Protein AF-A0A520PR81-F1 (afdb_monomer_lite)

Secondary structure (DSSP, 8-state):
-----------S---SS-TTSBGGG--HHHHHHHHHHHHHHHHHHS-HHHHHHHHHHHHHHTT-SSHHHHHHHHHHHHTSPPP-TT---TTS-SS-TT--SBHHHHHHHHHHHHHHHHHHHHS--GGGTT-HHHHHHHTSPPPPPHHHHHHHTT-TTTTT-TT---

pLDDT: mean 79.33, std 16.7, range [29.11, 95.56]

Foldseek 3Di:
DDPDDDPDPPLFQDLVDDQQAFLLPDDLVSQLSSQVSLLVNLCVVAPPLNLQLLQQLVVLQVVFQALVSSVVSSVVCSVPGDPRLSDDDSVDRPFDNQARHGPNLVRVQSRQLSVLVVCLSPQGHSRCRNPVVVVCVSNPRDDRDPSLVVRVVRTVPSPVGSSPDD

Structure (mmCIF, N/CA/C/O backbone):
data_AF-A0A520PR81-F1
#
_entry.id   AF-A0A520PR81-F1
#
loop_
_atom_site.group_PDB
_atom_site.id
_atom_site.type_symbol
_atom_site.label_atom_id
_atom_site.label_alt_id
_atom_site.label_comp_id
_atom_site.label_asym_id
_atom_site.label_entity_id
_atom_site.label_seq_id
_atom_site.pdbx_PDB_ins_code
_atom_site.Cartn_x
_atom_site.Cartn_y
_atom_site.Cartn_z
_atom_site.occupancy
_atom_site.B_iso_or_equiv
_atom_site.auth_seq_id
_atom_site.auth_comp_id
_atom_site.auth_asym_id
_atom_site.auth_atom_id
_atom_site.pdbx_PDB_model_num
ATOM 1 N N . MET A 1 1 ? -4.797 -13.955 38.992 1.00 33.28 1 MET A N 1
ATOM 2 C CA . MET A 1 1 ? -5.063 -14.888 37.879 1.00 33.28 1 MET A CA 1
ATOM 3 C C . MET A 1 1 ? -4.199 -14.414 36.730 1.00 33.28 1 MET A C 1
ATOM 5 O O . MET A 1 1 ? -4.247 -13.234 36.417 1.00 33.28 1 MET A O 1
ATOM 9 N N . ALA A 1 2 ? -3.288 -15.265 36.270 1.00 32.06 2 ALA A N 1
ATOM 10 C CA . ALA A 1 2 ? -2.286 -14.919 35.272 1.00 32.06 2 ALA A CA 1
ATOM 11 C C . ALA A 1 2 ? -2.927 -14.918 33.878 1.00 32.06 2 ALA A C 1
ATOM 13 O O . ALA A 1 2 ? -3.457 -15.946 33.466 1.00 32.06 2 ALA A O 1
ATOM 14 N N . PHE A 1 3 ? -2.871 -13.790 33.170 1.00 39.81 3 PHE A N 1
ATOM 15 C CA . PHE A 1 3 ? -3.114 -13.749 31.730 1.00 39.81 3 PHE A CA 1
ATOM 16 C C . PHE A 1 3 ? -1.788 -14.076 31.043 1.00 39.81 3 PHE A C 1
ATOM 18 O O . PHE A 1 3 ? -0.915 -13.226 30.898 1.00 39.81 3 PHE A O 1
ATOM 25 N N . GLY A 1 4 ? -1.604 -15.361 30.749 1.00 32.00 4 GLY A N 1
ATOM 26 C CA . GLY A 1 4 ? -0.536 -15.868 29.899 1.00 32.00 4 GLY A CA 1
ATOM 27 C C . GLY A 1 4 ? -1.119 -16.336 28.568 1.00 32.00 4 GLY A C 1
ATOM 28 O O . GLY A 1 4 ? -2.131 -17.032 28.562 1.00 32.00 4 GLY A O 1
ATOM 29 N N . GLY A 1 5 ? -0.432 -15.989 27.478 1.00 30.70 5 GLY A N 1
ATOM 30 C CA . GLY A 1 5 ? -0.731 -16.403 26.103 1.00 30.70 5 GLY A CA 1
ATOM 31 C C . GLY A 1 5 ? -1.505 -15.312 25.354 1.00 30.70 5 GLY A C 1
ATOM 32 O O . GLY A 1 5 ? -2.588 -14.958 25.782 1.00 30.70 5 GLY A O 1
ATOM 33 N N . ALA A 1 6 ? -1.019 -14.707 24.275 1.00 32.78 6 ALA A N 1
ATOM 34 C CA . ALA A 1 6 ? -0.064 -15.188 23.292 1.00 32.78 6 ALA A CA 1
ATOM 35 C C . ALA A 1 6 ? 0.939 -14.095 22.898 1.00 32.78 6 ALA A C 1
ATOM 37 O O . ALA A 1 6 ? 0.590 -12.935 22.709 1.00 32.78 6 ALA A O 1
ATOM 38 N N . VAL A 1 7 ? 2.192 -14.507 22.711 1.00 40.28 7 VAL A N 1
ATOM 39 C CA . VAL A 1 7 ? 3.112 -13.849 21.783 1.00 40.28 7 VAL A CA 1
ATOM 40 C C . VAL A 1 7 ? 2.538 -14.137 20.394 1.00 40.28 7 VAL A C 1
ATOM 42 O O . VAL A 1 7 ? 2.809 -15.187 19.817 1.00 40.28 7 VAL A O 1
ATOM 45 N N . GLY A 1 8 ? 1.623 -13.287 19.931 1.00 32.66 8 GLY A N 1
ATOM 46 C CA . GLY A 1 8 ? 1.071 -13.370 18.587 1.00 32.66 8 GLY A CA 1
ATOM 47 C C . GLY A 1 8 ? 2.141 -12.916 1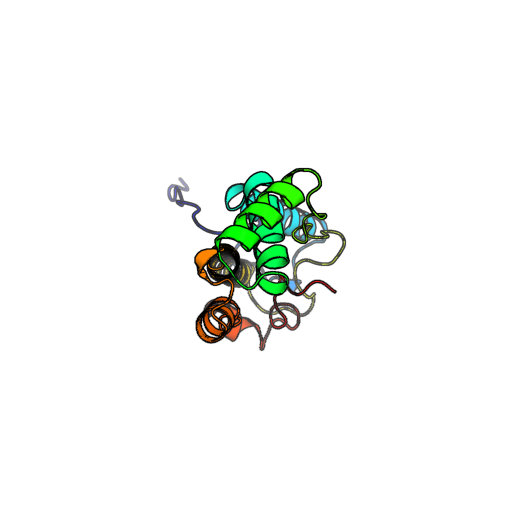7.609 1.00 32.66 8 GLY A C 1
ATOM 48 O O . GLY A 1 8 ? 2.602 -11.782 17.677 1.00 32.66 8 GLY A O 1
ATOM 49 N N . CYS A 1 9 ? 2.588 -13.802 16.726 1.00 36.53 9 CYS A N 1
ATOM 50 C CA . CYS A 1 9 ? 3.330 -13.391 15.546 1.00 36.53 9 CYS A CA 1
ATOM 51 C C . CYS A 1 9 ? 2.395 -12.521 14.692 1.00 36.53 9 CYS A C 1
ATOM 53 O O . CYS A 1 9 ? 1.562 -13.049 13.962 1.00 36.53 9 CYS A O 1
ATOM 55 N N . THR A 1 10 ? 2.497 -11.201 14.826 1.00 46.59 10 THR A N 1
ATOM 56 C CA . THR A 1 10 ? 1.730 -10.209 14.066 1.00 46.59 10 THR A CA 1
ATOM 57 C C . THR A 1 10 ? 2.248 -10.170 12.626 1.00 46.59 10 THR A C 1
ATOM 59 O O . THR A 1 10 ? 3.112 -9.364 12.288 1.00 46.59 10 THR A O 1
ATOM 62 N N . SER A 1 11 ? 1.802 -11.088 11.767 1.00 65.50 11 SER A N 1
ATOM 63 C CA . SER A 1 11 ? 2.041 -10.963 10.319 1.00 65.50 11 SER A CA 1
ATOM 64 C C . SER A 1 11 ? 0.997 -10.073 9.624 1.00 65.50 11 SER A C 1
ATOM 66 O O . SER A 1 11 ? 1.184 -9.706 8.464 1.00 65.50 11 SER A O 1
ATOM 68 N N . GLY A 1 12 ? -0.082 -9.715 10.330 1.00 80.88 12 GLY A N 1
ATOM 69 C CA . GLY A 1 12 ? -1.182 -8.883 9.842 1.00 80.88 12 GLY A CA 1
ATOM 70 C C . GLY A 1 12 ? -1.156 -7.446 10.359 1.00 80.88 12 GLY A C 1
ATOM 71 O O . GLY A 1 12 ? -0.378 -7.112 11.253 1.00 80.88 12 GLY A O 1
ATOM 72 N N . TYR A 1 13 ? -1.998 -6.616 9.751 1.00 87.00 13 TYR A N 1
ATOM 73 C CA . TYR A 1 13 ? -2.326 -5.280 10.234 1.00 87.00 13 TYR A CA 1
ATOM 74 C C . TYR A 1 13 ? -3.045 -5.380 11.589 1.00 87.00 13 TYR A C 1
ATOM 76 O O . TYR A 1 13 ? -3.895 -6.248 11.766 1.00 87.00 13 TYR A O 1
ATOM 84 N N . ASP A 1 14 ? -2.681 -4.499 12.519 1.00 90.06 14 ASP A N 1
ATOM 85 C CA . ASP A 1 14 ? -3.233 -4.398 13.873 1.00 90.06 14 ASP A CA 1
ATOM 86 C C . ASP A 1 14 ? -3.542 -2.921 14.147 1.00 90.06 14 ASP A C 1
ATOM 88 O O . ASP A 1 14 ? -2.654 -2.063 14.084 1.00 90.06 14 ASP A O 1
ATOM 92 N N . SER A 1 15 ? -4.811 -2.613 14.400 1.00 87.25 15 SER A N 1
ATOM 93 C CA . SER A 1 15 ? -5.290 -1.260 14.680 1.00 87.25 15 SER A CA 1
ATOM 94 C C . SER A 1 15 ? -5.049 -0.826 16.129 1.00 87.25 15 SER A C 1
ATOM 96 O O . SER A 1 15 ? -5.117 0.367 16.430 1.00 87.25 15 SER A O 1
ATOM 98 N N . GLY A 1 16 ? -4.771 -1.773 17.031 1.00 88.62 16 GLY A N 1
ATOM 99 C CA . GLY A 1 16 ? -4.687 -1.575 18.476 1.00 88.62 16 GLY A CA 1
ATOM 100 C C . GLY A 1 16 ? -6.042 -1.518 19.193 1.00 88.62 16 GLY A C 1
ATOM 101 O O . GLY A 1 16 ? -6.068 -1.358 20.417 1.00 88.62 16 GLY A O 1
ATOM 102 N N . ALA A 1 17 ? -7.162 -1.637 18.470 1.00 89.69 17 ALA A N 1
ATOM 103 C CA . ALA A 1 17 ? -8.502 -1.703 19.050 1.00 89.69 17 ALA A CA 1
ATOM 104 C C . ALA A 1 17 ? -8.918 -3.161 19.355 1.00 89.69 17 ALA A C 1
ATOM 106 O O . ALA A 1 17 ? -8.395 -4.086 18.745 1.00 89.69 17 ALA A O 1
ATOM 107 N N . PRO A 1 18 ? -9.858 -3.405 20.293 1.00 92.56 18 PRO A N 1
ATOM 108 C CA . PRO A 1 18 ? -10.285 -4.767 20.618 1.00 92.56 18 PRO A CA 1
ATOM 109 C C . PRO A 1 18 ? -10.967 -5.470 19.434 1.00 92.56 18 PRO A C 1
ATOM 111 O O . PRO A 1 18 ? -11.940 -4.947 18.893 1.00 92.56 18 PRO A O 1
ATOM 114 N N . ASP A 1 19 ? -10.525 -6.682 19.092 1.00 91.12 19 ASP A N 1
ATOM 115 C CA . ASP A 1 19 ? -10.998 -7.452 17.930 1.00 91.12 19 ASP A CA 1
ATOM 116 C C . ASP A 1 19 ? -12.521 -7.679 17.890 1.00 91.12 19 ASP A C 1
ATOM 118 O O . ASP A 1 19 ? -13.103 -7.815 16.808 1.00 91.12 19 ASP A O 1
ATOM 122 N N . ASP A 1 20 ? -13.162 -7.777 19.060 1.00 92.69 20 ASP A N 1
ATOM 123 C CA . ASP A 1 20 ? -14.594 -8.037 19.239 1.00 92.69 20 ASP A CA 1
ATOM 124 C C . ASP A 1 20 ? -15.454 -6.766 19.220 1.00 92.69 20 ASP A C 1
ATOM 126 O O . ASP A 1 20 ? -16.684 -6.849 19.139 1.00 92.69 20 ASP A O 1
ATOM 130 N N . LYS A 1 21 ? -14.821 -5.588 19.248 1.00 92.44 21 LYS A N 1
ATOM 131 C CA . LYS A 1 21 ? -15.495 -4.299 19.125 1.00 92.44 21 LYS A CA 1
ATOM 132 C C . LYS A 1 21 ? -16.076 -4.148 17.723 1.00 92.44 21 LYS A C 1
ATOM 134 O O . LYS A 1 21 ? -15.451 -4.527 16.734 1.00 92.44 21 LYS A O 1
ATOM 139 N N . GLN A 1 22 ? -17.269 -3.569 17.620 1.00 91.31 22 GLN A N 1
ATOM 140 C CA . GLN A 1 22 ? -17.843 -3.231 16.322 1.00 91.31 22 GLN A CA 1
ATOM 141 C C . GLN A 1 22 ? -17.092 -2.043 15.715 1.00 91.31 22 GLN A C 1
ATOM 143 O O . GLN A 1 22 ? -16.836 -1.053 16.397 1.00 91.31 22 GLN A O 1
ATOM 148 N N . ALA A 1 23 ? -16.747 -2.118 14.431 1.00 86.31 23 ALA A N 1
ATOM 149 C CA . ALA A 1 23 ? -15.950 -1.082 13.782 1.00 86.31 23 ALA A CA 1
ATOM 150 C C . ALA A 1 23 ? -16.681 0.275 13.710 1.00 86.31 23 ALA A C 1
ATOM 152 O O . ALA A 1 23 ? -16.034 1.317 13.770 1.00 86.31 23 ALA A O 1
ATOM 153 N N . SER A 1 24 ? -18.022 0.280 13.664 1.00 86.75 24 SER A N 1
ATOM 154 C CA . SER A 1 24 ? -18.836 1.501 13.793 1.00 86.75 24 SER A CA 1
ATOM 155 C C . SER A 1 24 ? -18.708 2.202 15.147 1.00 86.75 24 SER A C 1
ATOM 157 O O . SER A 1 24 ? -19.030 3.384 15.243 1.00 86.75 24 SER A O 1
ATOM 159 N N . ASP A 1 25 ? -18.262 1.486 16.180 1.00 90.19 25 ASP A N 1
ATOM 160 C CA . ASP A 1 25 ? -18.174 1.986 17.554 1.00 90.19 25 ASP A CA 1
ATOM 161 C C . ASP A 1 25 ? -16.766 2.493 17.903 1.00 90.19 25 ASP A C 1
ATOM 163 O O . ASP A 1 25 ? -16.495 2.825 19.062 1.00 90.19 25 ASP A O 1
ATOM 167 N N . LEU A 1 26 ? -15.845 2.526 16.932 1.00 85.75 26 LEU A N 1
ATOM 168 C CA . LEU A 1 26 ? -14.528 3.131 17.113 1.00 85.75 26 LEU A CA 1
ATOM 169 C C . LEU A 1 26 ? -14.677 4.622 17.418 1.00 85.75 26 LEU A C 1
ATOM 171 O O . LEU A 1 26 ? -15.314 5.379 16.682 1.00 85.75 26 LEU A O 1
ATOM 175 N N . GLU A 1 27 ? -14.064 5.056 18.513 1.00 88.31 27 GLU A N 1
ATOM 176 C CA . GLU A 1 27 ? -13.947 6.469 18.823 1.00 88.31 27 GLU A CA 1
ATOM 177 C C . GLU A 1 27 ? -13.014 7.144 17.806 1.00 88.31 27 GLU A C 1
ATOM 179 O O . GLU A 1 27 ? -12.103 6.504 17.277 1.00 88.31 27 GLU A O 1
ATOM 184 N N . PRO A 1 28 ? -13.158 8.459 17.560 1.00 85.31 28 PRO A N 1
ATOM 185 C CA . PRO A 1 28 ? -12.315 9.163 16.593 1.00 85.31 28 PRO A CA 1
ATOM 186 C C . PRO A 1 28 ? -10.808 9.000 16.841 1.00 85.31 28 PRO A C 1
ATOM 188 O O . PRO A 1 28 ? -10.036 8.907 15.894 1.00 85.31 28 PRO A O 1
ATOM 191 N N . ALA A 1 29 ? -10.386 8.931 18.108 1.00 86.00 29 ALA A N 1
ATOM 192 C CA . ALA A 1 29 ? -8.985 8.709 18.459 1.00 86.00 29 ALA A CA 1
ATOM 193 C C . ALA A 1 29 ? -8.508 7.287 18.112 1.00 86.00 29 ALA A C 1
ATOM 195 O O . ALA A 1 29 ? -7.390 7.125 17.635 1.00 86.00 29 ALA A O 1
ATOM 196 N N . GLU A 1 30 ? -9.354 6.271 18.305 1.00 88.25 30 GLU A N 1
ATOM 197 C CA . GLU A 1 30 ? -9.036 4.890 17.925 1.00 88.25 30 GLU A CA 1
ATOM 198 C C . GLU A 1 30 ? -9.012 4.736 16.402 1.00 88.25 30 GLU A C 1
ATOM 200 O O . GLU A 1 30 ? -8.121 4.083 15.876 1.00 88.25 30 GLU A O 1
ATOM 205 N N . ALA A 1 31 ? -9.934 5.385 15.681 1.00 82.81 31 ALA A N 1
ATOM 206 C CA . ALA A 1 31 ? -9.933 5.401 14.219 1.00 82.81 31 ALA A CA 1
ATOM 207 C C . ALA A 1 31 ? -8.675 6.082 13.647 1.00 82.81 31 ALA A C 1
ATOM 209 O O . ALA A 1 31 ? -8.102 5.596 12.671 1.00 82.81 31 ALA A O 1
ATOM 210 N N . GLN A 1 32 ? -8.209 7.163 14.283 1.00 84.81 32 GLN A N 1
ATOM 211 C CA . GLN A 1 32 ? -6.942 7.811 13.938 1.00 84.81 32 GLN A CA 1
ATOM 212 C C . GLN A 1 32 ? -5.759 6.858 14.154 1.00 84.81 32 GLN A C 1
ATOM 214 O O . GLN A 1 32 ? -4.945 6.678 13.252 1.00 84.81 32 GLN A O 1
ATOM 219 N N . THR A 1 33 ? -5.681 6.209 15.323 1.00 88.75 33 THR A N 1
ATOM 220 C CA . THR A 1 33 ? -4.630 5.220 15.613 1.00 88.75 33 THR A CA 1
ATOM 221 C C . THR A 1 33 ? -4.675 4.047 14.635 1.00 88.75 33 THR A C 1
ATOM 223 O O . THR A 1 33 ? -3.633 3.647 14.129 1.00 88.75 33 THR A O 1
ATOM 226 N N . ALA A 1 34 ? -5.864 3.547 14.295 1.00 86.44 34 ALA A N 1
ATOM 227 C CA . ALA A 1 34 ? -6.042 2.495 13.303 1.00 86.44 34 ALA A CA 1
ATOM 228 C C . ALA A 1 34 ? -5.444 2.896 11.944 1.00 86.44 34 ALA A C 1
ATOM 230 O O . ALA A 1 34 ? -4.692 2.118 11.352 1.00 86.44 34 ALA A O 1
ATOM 231 N N . CYS A 1 35 ? -5.723 4.114 11.472 1.00 85.50 35 CYS A N 1
ATOM 232 C CA . CYS A 1 35 ? -5.167 4.609 10.216 1.00 85.50 35 CYS A CA 1
ATOM 233 C C . CYS A 1 35 ? -3.640 4.778 10.272 1.00 85.50 35 CYS A C 1
ATOM 235 O O . CYS A 1 35 ? -2.934 4.319 9.377 1.00 85.50 35 CYS A O 1
ATOM 237 N N . GLU A 1 36 ? -3.101 5.368 11.339 1.00 87.12 36 GLU A N 1
ATOM 238 C CA . GLU A 1 36 ? -1.650 5.538 11.504 1.00 87.12 36 GLU A CA 1
ATOM 239 C C . GLU A 1 36 ? -0.912 4.192 11.584 1.00 87.12 36 GLU A C 1
ATOM 241 O O . GLU A 1 36 ? 0.144 4.018 10.970 1.00 87.12 36 GLU A O 1
ATOM 246 N N . SER A 1 37 ? -1.491 3.205 12.274 1.00 89.31 37 SER A N 1
ATOM 247 C CA . SER A 1 37 ? -0.980 1.832 12.299 1.00 89.31 37 SER A CA 1
ATOM 248 C C . SER A 1 37 ? -1.016 1.184 10.916 1.00 89.31 37 SER A C 1
ATOM 250 O O . SER A 1 37 ? -0.127 0.401 10.581 1.00 89.31 37 SER A O 1
ATOM 252 N N . TYR A 1 38 ? -2.002 1.524 10.084 1.00 85.75 38 TYR A N 1
ATOM 253 C CA . TYR A 1 38 ? -2.086 1.022 8.718 1.00 85.75 38 TYR A CA 1
ATOM 254 C C . TYR A 1 38 ? -1.000 1.637 7.831 1.00 85.75 38 TYR A C 1
ATOM 256 O O . TYR A 1 38 ? -0.312 0.910 7.116 1.00 85.75 38 TYR A O 1
ATOM 264 N N . VAL A 1 39 ? -0.760 2.947 7.945 1.00 84.31 39 VAL A N 1
ATOM 265 C CA . VAL A 1 39 ? 0.371 3.617 7.279 1.00 84.31 39 VAL A CA 1
ATOM 266 C C . VAL A 1 39 ? 1.688 2.941 7.657 1.00 84.31 39 VAL A C 1
ATOM 268 O O . VAL A 1 39 ? 2.455 2.543 6.780 1.00 84.31 39 VAL A O 1
ATOM 271 N N . ALA A 1 40 ? 1.918 2.715 8.954 1.00 86.81 40 ALA A N 1
ATOM 272 C CA . ALA A 1 40 ? 3.113 2.030 9.436 1.00 86.81 40 ALA A CA 1
ATOM 273 C C . ALA A 1 40 ? 3.219 0.583 8.916 1.00 86.81 40 ALA A C 1
ATOM 275 O O . ALA A 1 40 ? 4.313 0.117 8.586 1.00 86.81 40 ALA A O 1
ATOM 276 N N . TYR A 1 41 ? 2.092 -0.126 8.813 1.00 87.00 41 TYR A N 1
ATOM 277 C CA . TYR A 1 41 ? 2.024 -1.477 8.261 1.00 87.00 41 TYR A CA 1
ATOM 278 C C . TYR A 1 41 ? 2.433 -1.520 6.782 1.00 87.00 41 TYR A C 1
ATOM 280 O O . TYR A 1 41 ? 3.226 -2.379 6.386 1.00 87.00 41 TYR A O 1
ATOM 288 N N . ILE A 1 42 ? 1.954 -0.571 5.972 1.00 84.19 42 ILE A N 1
ATOM 289 C CA . ILE A 1 42 ? 2.330 -0.449 4.558 1.00 84.19 42 ILE A CA 1
ATOM 290 C C . ILE A 1 42 ? 3.795 -0.052 4.411 1.00 84.19 42 ILE A C 1
ATOM 292 O O . ILE A 1 42 ? 4.526 -0.710 3.667 1.00 84.19 42 ILE A O 1
ATOM 296 N N . ASP A 1 43 ? 4.255 0.955 5.153 1.00 84.06 43 ASP A N 1
ATOM 297 C CA . ASP A 1 43 ? 5.652 1.403 5.135 1.00 84.06 43 ASP A CA 1
ATOM 298 C C . ASP A 1 43 ? 6.630 0.274 5.492 1.00 84.06 43 ASP A C 1
ATOM 300 O O . ASP A 1 43 ? 7.704 0.165 4.894 1.00 84.06 43 ASP A O 1
ATOM 304 N N . ALA A 1 44 ? 6.252 -0.609 6.422 1.00 87.12 44 ALA A N 1
ATOM 305 C CA . ALA A 1 44 ? 7.049 -1.777 6.784 1.00 87.12 44 ALA A CA 1
ATOM 306 C C . ALA A 1 44 ? 7.136 -2.825 5.660 1.00 87.12 44 ALA A C 1
ATOM 308 O O . ALA A 1 44 ? 8.111 -3.580 5.602 1.00 87.12 44 ALA A O 1
ATOM 309 N N . LYS A 1 45 ? 6.137 -2.893 4.771 1.00 88.06 45 LYS A N 1
ATOM 310 C CA . LYS A 1 45 ? 6.099 -3.861 3.668 1.00 88.06 45 LYS A CA 1
ATOM 311 C C . LYS A 1 45 ? 6.656 -3.323 2.355 1.00 88.06 45 LYS A C 1
ATOM 313 O O . LYS A 1 45 ? 7.228 -4.115 1.606 1.00 88.06 45 LYS A O 1
ATOM 318 N N . ILE A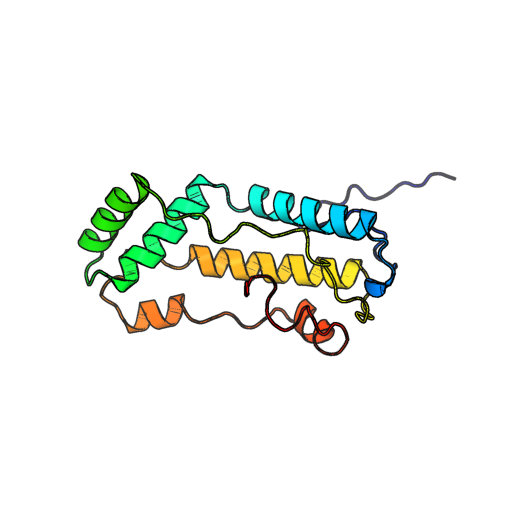 1 46 ? 6.487 -2.035 2.059 1.00 84.75 46 ILE A N 1
ATOM 319 C CA . ILE A 1 46 ? 6.977 -1.390 0.836 1.00 84.75 46 ILE A CA 1
ATOM 320 C C . ILE A 1 46 ? 7.586 -0.024 1.167 1.00 84.75 46 ILE A C 1
ATOM 322 O O . ILE A 1 46 ? 6.896 0.977 1.343 1.00 84.75 46 ILE A O 1
ATOM 326 N N . GLY A 1 47 ? 8.916 0.022 1.247 1.00 83.25 47 GLY A N 1
ATOM 327 C CA . GLY A 1 47 ? 9.634 1.257 1.559 1.00 83.25 47 GLY A CA 1
ATOM 328 C C . GLY A 1 47 ? 9.570 2.283 0.422 1.00 83.25 47 GLY A C 1
ATOM 329 O O . GLY A 1 47 ? 9.366 1.930 -0.740 1.00 83.25 47 GLY A O 1
ATOM 330 N N . ALA A 1 48 ? 9.831 3.554 0.737 1.00 83.12 48 ALA A N 1
ATOM 331 C CA . ALA A 1 48 ? 9.758 4.667 -0.219 1.00 83.12 48 ALA A CA 1
ATOM 332 C C . ALA A 1 48 ? 10.574 4.446 -1.511 1.00 83.12 48 ALA A C 1
ATOM 334 O O . ALA A 1 48 ? 10.119 4.784 -2.601 1.00 83.12 48 ALA A O 1
ATOM 335 N N . ALA A 1 49 ? 11.759 3.830 -1.412 1.00 85.81 49 ALA A N 1
ATOM 336 C CA . ALA A 1 49 ? 12.586 3.519 -2.580 1.00 85.81 49 ALA A CA 1
ATOM 337 C C . ALA A 1 49 ? 11.916 2.500 -3.519 1.00 85.81 49 ALA A C 1
ATOM 339 O O . ALA A 1 49 ? 11.928 2.682 -4.734 1.00 85.81 49 ALA A O 1
ATOM 340 N N . GLU A 1 50 ? 11.294 1.458 -2.959 1.00 87.69 50 GLU A N 1
ATOM 341 C CA . GLU A 1 50 ? 10.559 0.469 -3.747 1.00 87.69 50 GLU A CA 1
ATOM 342 C C . GLU A 1 50 ? 9.286 1.088 -4.341 1.00 87.69 50 GLU A C 1
ATOM 344 O O . GLU A 1 50 ? 9.006 0.877 -5.517 1.00 87.69 50 GLU A O 1
ATOM 349 N N . ARG A 1 51 ? 8.554 1.920 -3.584 1.00 85.56 51 ARG A N 1
ATOM 350 C CA . ARG A 1 51 ? 7.390 2.658 -4.109 1.00 85.56 51 ARG A CA 1
ATOM 351 C C . ARG A 1 51 ? 7.756 3.518 -5.320 1.00 85.56 51 ARG A C 1
ATOM 353 O O . ARG A 1 51 ? 7.084 3.442 -6.350 1.00 85.56 51 ARG A O 1
ATOM 360 N N . ALA A 1 52 ? 8.842 4.285 -5.219 1.00 88.00 52 ALA A N 1
ATOM 361 C CA . ALA A 1 52 ? 9.347 5.113 -6.310 1.00 88.00 52 ALA A CA 1
ATOM 362 C C . ALA A 1 52 ? 9.744 4.269 -7.533 1.00 88.00 52 ALA A C 1
ATOM 364 O O . ALA A 1 52 ? 9.367 4.595 -8.660 1.00 88.00 52 ALA A O 1
ATOM 365 N N . GLU A 1 53 ? 10.447 3.151 -7.322 1.00 89.62 53 GLU A N 1
ATOM 366 C CA . GLU A 1 53 ? 10.801 2.215 -8.392 1.00 89.62 53 GLU A CA 1
ATOM 367 C C . GLU A 1 53 ? 9.555 1.672 -9.100 1.00 89.62 53 GLU A C 1
ATOM 369 O O . GLU A 1 53 ? 9.466 1.749 -10.326 1.00 89.62 53 GLU A O 1
ATOM 374 N N . ARG A 1 54 ? 8.560 1.178 -8.352 1.00 89.69 54 ARG A N 1
ATOM 375 C CA . ARG A 1 54 ? 7.331 0.604 -8.922 1.00 89.69 54 ARG A CA 1
ATOM 376 C C . ARG A 1 54 ? 6.529 1.652 -9.688 1.00 89.69 54 ARG A C 1
ATOM 378 O O . ARG A 1 54 ? 6.115 1.381 -10.815 1.00 89.69 54 ARG A O 1
ATOM 385 N N . ALA A 1 55 ? 6.393 2.869 -9.159 1.00 87.88 55 ALA A N 1
ATOM 386 C CA . ALA A 1 55 ? 5.747 3.975 -9.866 1.00 87.88 55 ALA A CA 1
ATOM 387 C C . ALA A 1 55 ? 6.456 4.305 -11.195 1.00 87.88 55 ALA A C 1
ATOM 389 O O . ALA A 1 55 ? 5.808 4.517 -12.227 1.00 87.88 55 ALA A O 1
ATOM 390 N N . CYS A 1 56 ? 7.792 4.290 -11.201 1.00 91.75 56 CYS A N 1
ATOM 391 C CA . CYS A 1 56 ? 8.585 4.496 -12.408 1.00 91.75 56 CYS A CA 1
ATOM 392 C C . CYS A 1 56 ? 8.454 3.343 -13.415 1.00 91.75 56 CYS A C 1
ATOM 394 O O . CYS A 1 56 ? 8.323 3.611 -14.611 1.00 91.75 56 CYS A O 1
ATOM 396 N N . VAL A 1 57 ? 8.426 2.085 -12.961 1.00 91.94 57 VAL A N 1
ATOM 397 C CA . VAL A 1 57 ? 8.199 0.906 -13.818 1.00 91.94 57 VAL A CA 1
ATOM 398 C C . VAL A 1 57 ? 6.827 0.977 -14.480 1.00 91.94 57 VAL A C 1
ATOM 400 O O . VAL A 1 57 ? 6.743 0.891 -15.705 1.00 91.94 57 VAL A O 1
ATOM 403 N N . PHE A 1 58 ? 5.765 1.222 -13.709 1.00 88.69 58 PHE A N 1
ATOM 404 C CA . PHE A 1 58 ? 4.417 1.404 -14.253 1.00 88.69 58 PHE A CA 1
ATOM 405 C C . PHE A 1 58 ? 4.387 2.507 -15.317 1.00 88.69 58 PHE A C 1
ATOM 407 O O . PHE A 1 58 ? 3.879 2.302 -16.418 1.00 88.69 58 PHE A O 1
ATOM 414 N N . ARG A 1 59 ? 4.988 3.670 -15.035 1.00 87.88 59 ARG A N 1
ATOM 415 C CA . ARG A 1 59 ? 5.047 4.788 -15.988 1.00 87.88 59 ARG A CA 1
ATOM 416 C C . ARG A 1 59 ? 5.824 4.443 -17.262 1.00 87.88 59 ARG A C 1
ATOM 418 O O . ARG A 1 59 ? 5.434 4.896 -18.340 1.00 87.88 59 ARG A O 1
ATOM 425 N N . ALA A 1 60 ? 6.919 3.694 -17.148 1.00 91.19 60 ALA A N 1
ATOM 426 C CA . ALA A 1 60 ? 7.762 3.307 -18.274 1.00 91.19 60 ALA A CA 1
ATOM 427 C C . ALA A 1 60 ? 7.085 2.259 -19.171 1.00 91.19 60 ALA A C 1
ATOM 429 O O . ALA A 1 60 ? 7.156 2.374 -20.398 1.00 91.19 60 ALA A O 1
ATOM 430 N N . LEU A 1 61 ? 6.367 1.297 -18.585 1.00 90.19 61 LEU A N 1
ATOM 431 C CA . LEU A 1 61 ? 5.678 0.226 -19.314 1.00 90.19 61 LEU A CA 1
ATOM 432 C C . LEU A 1 61 ? 4.676 0.746 -20.351 1.00 90.19 61 LEU A C 1
ATOM 434 O O . LEU A 1 61 ? 4.623 0.232 -21.463 1.00 90.19 61 LEU A O 1
ATOM 438 N N . PHE A 1 62 ? 3.935 1.810 -20.038 1.00 82.69 62 PHE A N 1
ATOM 439 C CA . PHE A 1 62 ? 2.974 2.406 -20.979 1.00 82.69 62 PHE A CA 1
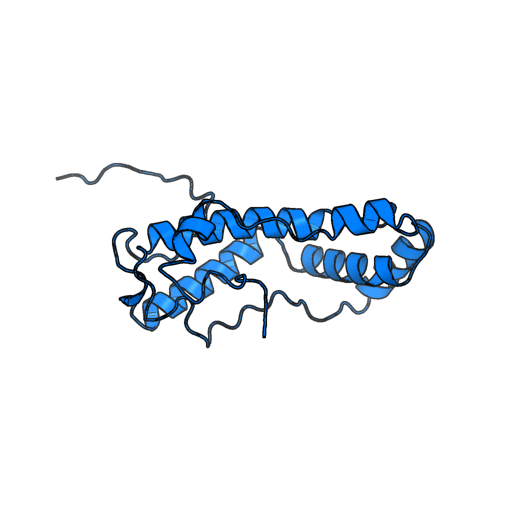ATOM 440 C C . PHE A 1 62 ? 3.606 3.297 -22.056 1.00 82.69 62 PHE A C 1
ATOM 442 O O . PHE A 1 62 ? 2.915 3.752 -22.967 1.00 82.69 62 PHE A O 1
ATOM 449 N N . ARG A 1 63 ? 4.900 3.605 -21.942 1.00 85.94 63 ARG A N 1
ATOM 450 C CA . ARG A 1 63 ? 5.602 4.553 -22.824 1.00 85.94 63 ARG A CA 1
ATOM 451 C C . ARG A 1 63 ? 6.610 3.882 -23.744 1.00 85.94 63 ARG A C 1
ATOM 453 O O . ARG A 1 63 ? 7.176 4.558 -24.600 1.00 85.94 63 ARG A O 1
ATOM 460 N N . THR A 1 64 ? 6.856 2.590 -23.559 1.00 90.31 64 THR A N 1
ATOM 461 C CA . THR A 1 64 ? 7.959 1.877 -24.199 1.00 90.31 64 THR A CA 1
ATOM 462 C C . THR A 1 64 ? 7.484 0.567 -24.808 1.00 90.31 64 THR A C 1
ATOM 464 O O . THR A 1 64 ? 6.504 -0.035 -24.375 1.00 90.31 64 THR A O 1
ATOM 467 N N . THR A 1 65 ? 8.172 0.134 -25.861 1.00 90.00 65 THR A N 1
ATOM 468 C CA . THR A 1 65 ? 7.847 -1.093 -26.605 1.00 90.00 65 THR A CA 1
ATOM 469 C C . THR A 1 65 ? 8.967 -2.126 -26.540 1.00 90.00 65 THR A C 1
ATOM 471 O O . THR A 1 65 ? 8.920 -3.117 -27.263 1.00 90.00 65 THR A O 1
ATOM 474 N N . SER A 1 66 ? 9.990 -1.888 -25.719 1.00 93.50 66 SER A N 1
ATOM 475 C CA . SER A 1 66 ? 11.100 -2.809 -25.497 1.00 93.50 66 SER A CA 1
ATOM 476 C C . SER A 1 66 ? 11.535 -2.771 -24.024 1.00 93.50 66 SER A C 1
ATOM 478 O O . SER A 1 66 ? 11.404 -1.720 -23.382 1.00 93.50 66 SER A O 1
ATOM 480 N N . PRO A 1 67 ? 12.057 -3.882 -23.473 1.00 93.00 67 PRO A N 1
ATOM 481 C CA . PRO A 1 67 ? 12.572 -3.904 -22.104 1.00 93.00 67 PRO A CA 1
ATOM 482 C C . PRO A 1 67 ? 13.712 -2.909 -21.862 1.00 93.00 67 PRO A C 1
ATOM 484 O O . PRO A 1 67 ? 13.732 -2.242 -20.832 1.00 93.00 67 PRO A O 1
ATOM 487 N N . GLU A 1 68 ? 14.613 -2.752 -22.832 1.00 94.94 68 GLU A N 1
ATOM 488 C CA . GLU A 1 68 ? 15.772 -1.853 -22.746 1.00 94.94 68 GLU A CA 1
ATOM 489 C C . GLU A 1 68 ? 15.341 -0.381 -22.641 1.00 94.94 68 GLU A C 1
ATOM 491 O O . GLU A 1 68 ? 15.823 0.363 -21.783 1.00 94.94 68 GLU A O 1
ATOM 496 N N . ASP A 1 69 ? 14.370 0.037 -23.462 1.00 93.88 69 ASP A N 1
ATOM 497 C CA . ASP A 1 69 ? 13.815 1.391 -23.392 1.00 93.88 69 ASP A CA 1
ATOM 498 C C . ASP A 1 69 ? 13.083 1.621 -22.065 1.00 93.88 69 ASP A C 1
ATOM 500 O O . ASP A 1 69 ? 13.147 2.717 -21.500 1.00 93.88 69 ASP A O 1
ATOM 504 N N . CYS A 1 70 ? 12.389 0.599 -21.554 1.00 95.06 70 CYS A N 1
ATOM 505 C CA . CYS A 1 70 ? 11.722 0.665 -20.258 1.00 95.06 70 CYS A CA 1
ATOM 506 C C . CYS A 1 70 ? 12.732 0.907 -19.131 1.00 95.06 70 CYS A C 1
ATOM 508 O O . CYS A 1 70 ? 12.558 1.851 -18.362 1.00 95.06 70 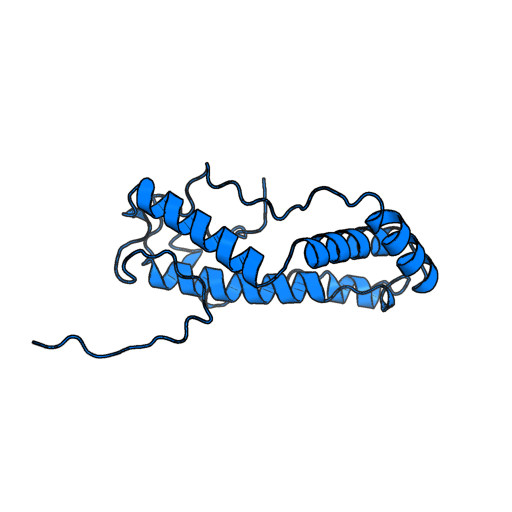CYS A O 1
ATOM 510 N N . GLU A 1 71 ? 13.823 0.142 -19.071 1.00 95.56 71 GLU A N 1
ATOM 511 C CA . GLU A 1 71 ? 14.868 0.299 -18.050 1.00 95.56 71 GLU A CA 1
ATOM 512 C C . GLU A 1 71 ? 15.533 1.684 -18.099 1.00 95.56 71 GLU A C 1
ATOM 514 O O . GLU A 1 71 ? 15.763 2.315 -17.058 1.00 95.56 71 GLU A O 1
ATOM 519 N N . ALA A 1 72 ? 15.777 2.214 -19.302 1.00 94.62 72 ALA A N 1
ATOM 520 C CA . ALA A 1 72 ? 16.295 3.570 -19.477 1.00 94.62 72 ALA A CA 1
ATOM 521 C C . ALA A 1 72 ? 15.310 4.636 -18.957 1.00 94.62 72 ALA A C 1
ATOM 523 O O . ALA A 1 72 ? 15.712 5.592 -18.286 1.00 94.62 72 ALA A O 1
ATOM 524 N N . ASN A 1 73 ? 14.009 4.456 -19.211 1.00 93.75 73 ASN A N 1
ATOM 525 C CA . ASN A 1 73 ? 12.961 5.344 -18.705 1.00 93.75 73 ASN A CA 1
ATOM 526 C C . ASN A 1 73 ? 12.809 5.256 -17.182 1.00 93.75 73 ASN A C 1
ATOM 528 O O . ASN A 1 73 ? 12.648 6.292 -16.538 1.00 93.75 73 ASN A O 1
ATOM 532 N N . VAL A 1 74 ? 12.895 4.058 -16.596 1.00 94.12 74 VAL A N 1
ATOM 533 C CA . VAL A 1 74 ? 12.885 3.869 -15.136 1.00 94.12 74 VAL A CA 1
ATOM 534 C C . VAL A 1 74 ? 14.063 4.602 -14.504 1.00 94.12 74 VAL A C 1
ATOM 536 O O . VAL A 1 74 ? 13.864 5.396 -13.589 1.00 94.12 74 VAL A O 1
ATOM 539 N N . THR A 1 75 ? 15.270 4.424 -15.044 1.00 95.00 75 THR A N 1
ATOM 540 C CA . THR A 1 75 ? 16.473 5.118 -14.560 1.00 95.00 75 THR A CA 1
ATOM 541 C C . THR A 1 75 ? 16.311 6.638 -14.608 1.00 95.00 75 THR A C 1
ATOM 543 O O . THR A 1 75 ? 16.628 7.327 -13.641 1.00 95.00 75 THR A O 1
ATOM 546 N N . SER A 1 76 ? 15.773 7.172 -15.710 1.00 93.44 76 SER A N 1
ATOM 547 C CA . SER A 1 76 ? 15.503 8.609 -15.827 1.00 93.44 76 SER A CA 1
ATOM 548 C C . SER A 1 76 ? 14.422 9.087 -14.859 1.00 93.44 76 SER A C 1
ATOM 550 O O . SER A 1 76 ? 14.503 10.213 -14.379 1.00 93.44 76 SER A O 1
ATOM 552 N N . CYS A 1 77 ? 13.403 8.270 -14.603 1.00 93.25 77 CYS A N 1
ATOM 553 C CA . CYS A 1 77 ? 12.318 8.590 -13.685 1.00 93.25 77 CYS A CA 1
ATOM 554 C C . CYS A 1 77 ? 12.800 8.622 -12.230 1.00 93.25 77 CYS A C 1
ATOM 556 O O . CYS A 1 77 ? 12.413 9.511 -11.488 1.00 93.25 77 CYS A O 1
ATOM 558 N N . LEU A 1 78 ? 13.708 7.729 -11.831 1.00 93.00 78 LEU A N 1
ATOM 559 C CA . LEU A 1 78 ? 14.258 7.701 -10.471 1.00 93.00 78 LEU A CA 1
ATOM 560 C C . LEU A 1 78 ? 15.084 8.947 -10.102 1.00 93.00 78 LEU A C 1
ATOM 562 O O . LEU A 1 78 ? 15.317 9.186 -8.920 1.00 93.00 78 LEU A O 1
ATOM 566 N N . ALA A 1 79 ? 15.518 9.749 -11.080 1.00 91.88 79 ALA A N 1
ATOM 567 C CA . ALA A 1 79 ? 16.172 11.034 -10.821 1.00 91.88 79 ALA A CA 1
ATOM 568 C C . ALA A 1 79 ? 15.195 12.122 -10.331 1.00 91.88 79 ALA A C 1
ATOM 570 O O . ALA A 1 79 ? 15.626 13.068 -9.674 1.00 91.88 79 ALA A O 1
ATOM 571 N N . ASP A 1 80 ? 13.909 11.987 -10.658 1.00 87.69 80 ASP A N 1
ATOM 572 C CA . ASP A 1 80 ? 12.812 12.867 -10.244 1.00 87.69 80 ASP A CA 1
ATOM 573 C C . ASP A 1 80 ? 11.516 12.035 -10.173 1.00 87.69 80 ASP A C 1
ATOM 575 O O . ASP A 1 80 ? 10.707 12.038 -11.115 1.00 87.69 80 ASP A O 1
ATOM 579 N N . PRO A 1 81 ? 11.372 11.201 -9.123 1.00 81.06 81 PRO A N 1
ATOM 580 C CA . PRO A 1 81 ? 10.273 10.255 -9.040 1.00 81.06 81 PRO A CA 1
ATOM 581 C C . PRO A 1 81 ? 8.937 10.998 -8.909 1.00 81.06 81 PRO A C 1
ATOM 583 O O . PRO A 1 81 ? 8.871 12.061 -8.288 1.00 81.06 81 PRO A O 1
ATOM 586 N N . PRO A 1 82 ? 7.848 10.452 -9.480 1.00 75.56 82 PRO A N 1
ATOM 587 C CA . PRO A 1 82 ? 6.520 10.992 -9.225 1.00 75.56 82 PRO A CA 1
ATOM 588 C C . PRO A 1 82 ? 6.209 10.943 -7.718 1.00 75.56 82 PRO A C 1
ATOM 590 O O . PRO A 1 82 ? 6.763 10.086 -7.023 1.00 75.56 82 PRO A O 1
ATOM 593 N N . PRO A 1 83 ? 5.312 11.817 -7.220 1.00 68.94 83 PRO A N 1
ATOM 594 C CA . PRO A 1 83 ? 4.803 11.694 -5.857 1.00 68.94 83 PRO A CA 1
ATOM 595 C C . PRO A 1 83 ? 4.257 10.279 -5.643 1.00 68.94 83 PRO A C 1
ATOM 597 O O . PRO A 1 83 ? 3.640 9.705 -6.551 1.00 68.94 83 PRO A O 1
ATOM 600 N N . ASP A 1 84 ? 4.530 9.691 -4.481 1.00 64.44 84 ASP A N 1
ATOM 601 C CA . ASP A 1 84 ? 4.067 8.351 -4.173 1.00 64.44 84 ASP A CA 1
ATOM 602 C C . ASP A 1 84 ? 2.555 8.380 -3.949 1.00 64.44 84 ASP A C 1
ATOM 604 O O . ASP A 1 84 ? 2.043 8.950 -2.997 1.00 64.44 84 ASP A O 1
ATOM 608 N N . GLY A 1 85 ? 1.805 7.727 -4.839 1.00 57.16 85 GLY A N 1
ATOM 609 C CA . GLY A 1 85 ? 0.348 7.568 -4.717 1.00 57.16 85 GLY A CA 1
ATOM 610 C C . GLY A 1 85 ? -0.086 6.639 -3.574 1.00 57.16 85 GLY A C 1
ATOM 611 O O . GLY A 1 85 ? -1.140 6.023 -3.667 1.00 57.16 85 GLY A O 1
ATOM 612 N N . PHE A 1 86 ? 0.761 6.481 -2.555 1.00 61.31 86 PHE A N 1
ATOM 613 C CA . PHE A 1 86 ? 0.557 5.650 -1.370 1.00 61.31 86 PHE A CA 1
ATOM 614 C C . PHE A 1 86 ? 0.314 6.491 -0.111 1.00 61.31 86 PHE A C 1
ATOM 616 O O . PHE A 1 86 ? 0.176 5.914 0.965 1.00 61.31 86 PHE A O 1
ATOM 623 N N . ASP A 1 87 ? 0.268 7.822 -0.225 1.00 63.66 87 ASP A N 1
ATOM 624 C CA . ASP A 1 87 ? -0.124 8.691 0.882 1.00 63.66 87 ASP A CA 1
ATOM 625 C C . ASP A 1 87 ? -1.578 8.393 1.277 1.00 63.66 87 ASP A C 1
ATOM 627 O O . ASP A 1 87 ? -2.528 8.744 0.575 1.00 63.66 87 ASP A O 1
ATOM 631 N N . VAL A 1 88 ? -1.745 7.706 2.407 1.00 70.12 88 VAL A N 1
ATOM 632 C CA . VAL A 1 88 ? -3.054 7.467 3.018 1.00 70.12 88 VAL A CA 1
ATOM 633 C C . VAL A 1 88 ? -3.435 8.712 3.812 1.00 70.12 88 VAL A C 1
ATOM 635 O O . VAL A 1 88 ? -2.744 9.094 4.758 1.00 70.12 88 VAL A O 1
ATOM 638 N N . ASP A 1 89 ? -4.550 9.338 3.443 1.00 71.81 89 ASP A N 1
ATOM 639 C CA . ASP A 1 89 ? -5.097 10.466 4.189 1.00 71.81 89 ASP A CA 1
ATOM 640 C C . ASP A 1 89 ? -5.908 9.970 5.395 1.00 71.81 89 ASP A C 1
ATOM 642 O O . ASP A 1 89 ? -7.052 9.536 5.269 1.00 71.81 89 ASP A O 1
ATOM 646 N N . CYS A 1 90 ? -5.313 10.057 6.586 1.00 78.75 90 CYS A N 1
ATOM 647 C CA . CYS A 1 90 ? -5.984 9.708 7.839 1.00 78.75 90 CYS A CA 1
ATOM 648 C C . CYS A 1 90 ? -6.993 10.760 8.328 1.00 78.75 90 CYS A C 1
ATOM 650 O O . CYS A 1 90 ? -7.509 10.631 9.436 1.00 78.75 90 CYS A O 1
ATOM 652 N N . SER A 1 91 ? -7.274 11.813 7.552 1.00 70.38 91 SER A N 1
ATOM 653 C CA . SER A 1 91 ? -8.323 12.780 7.892 1.00 70.38 91 SER A CA 1
ATOM 654 C C . SER A 1 91 ? -9.741 12.263 7.620 1.00 70.38 91 SER A C 1
ATOM 656 O O . SER A 1 91 ? -10.694 12.769 8.222 1.00 70.38 91 SER A O 1
ATOM 658 N N . ASP A 1 92 ? -9.880 11.232 6.782 1.00 66.12 92 ASP A N 1
ATOM 659 C CA . ASP A 1 92 ? -11.137 10.529 6.542 1.00 66.12 92 ASP A CA 1
ATOM 660 C C . ASP A 1 92 ? -11.306 9.325 7.492 1.00 66.12 92 ASP A C 1
ATOM 662 O O . ASP A 1 92 ? -10.332 8.678 7.886 1.00 66.12 92 ASP A O 1
ATOM 666 N N . PRO A 1 93 ? -12.550 8.989 7.886 1.00 64.19 93 PRO A N 1
ATOM 667 C CA . PRO A 1 93 ? -12.795 7.866 8.780 1.00 64.19 93 PRO A CA 1
ATOM 668 C C . PRO A 1 93 ? -12.371 6.541 8.131 1.00 64.19 93 PRO A C 1
ATOM 670 O O . PRO A 1 93 ? -12.937 6.129 7.117 1.00 64.19 93 PRO A O 1
ATOM 673 N N . PHE A 1 94 ? -11.423 5.851 8.777 1.00 66.88 94 PHE A N 1
ATOM 674 C CA . PHE A 1 94 ? -10.851 4.568 8.340 1.00 66.88 94 PHE A CA 1
ATOM 675 C C . PHE A 1 94 ? -11.912 3.489 8.056 1.00 66.88 94 PHE A C 1
ATOM 677 O O . PHE A 1 94 ? -11.760 2.672 7.150 1.00 66.88 94 PHE A O 1
ATOM 684 N N . VAL A 1 95 ? -13.024 3.507 8.799 1.00 72.31 95 VAL A N 1
ATOM 685 C CA . VAL A 1 95 ? -14.175 2.624 8.582 1.00 72.31 95 VAL A CA 1
ATOM 686 C C . VAL A 1 95 ? -15.465 3.440 8.562 1.00 72.31 95 VAL A C 1
ATOM 688 O O . VAL A 1 95 ? -15.634 4.389 9.327 1.00 72.31 95 VAL A O 1
ATOM 691 N N . SER A 1 96 ? -16.411 3.054 7.699 1.00 72.75 96 SER A N 1
ATOM 692 C CA . SER A 1 96 ? -17.749 3.645 7.681 1.00 72.75 96 SER A CA 1
ATOM 693 C C . SER A 1 96 ? -18.419 3.557 9.061 1.00 72.75 96 SER A C 1
ATOM 695 O O . SER A 1 96 ? -18.439 2.475 9.652 1.00 72.75 96 SER A O 1
ATOM 697 N N . PRO A 1 97 ? -19.101 4.623 9.524 1.00 74.25 97 PRO A N 1
ATOM 698 C CA . PRO A 1 97 ? -19.863 4.596 10.776 1.00 74.25 97 PRO A CA 1
ATOM 699 C C . PRO A 1 97 ? -21.059 3.628 10.742 1.00 74.25 97 PRO A C 1
ATOM 701 O O . PRO A 1 97 ? -21.726 3.433 11.750 1.00 74.25 97 PRO A O 1
ATOM 704 N N . PHE A 1 98 ? -21.360 3.028 9.586 1.00 79.56 98 PHE A N 1
ATOM 705 C CA . PHE A 1 98 ? -22.411 2.023 9.423 1.00 79.56 98 PHE A CA 1
ATOM 706 C C . PHE A 1 98 ? -21.865 0.592 9.307 1.00 79.56 98 PHE A C 1
ATOM 708 O O . PHE A 1 98 ? -22.637 -0.324 9.029 1.00 79.56 98 PHE A O 1
ATOM 715 N N . CYS A 1 99 ? -20.554 0.393 9.474 1.00 83.75 99 CYS A N 1
ATOM 716 C CA . CYS A 1 99 ? -19.927 -0.918 9.355 1.00 83.75 99 CYS A CA 1
ATOM 717 C C . CYS A 1 99 ? -20.281 -1.804 10.548 1.00 83.75 99 CYS A C 1
ATOM 719 O O . CYS A 1 99 ? -19.914 -1.513 11.684 1.00 83.75 99 CYS A O 1
ATOM 721 N N . GLN A 1 100 ? -20.981 -2.905 10.275 1.00 88.75 100 GLN A N 1
ATOM 722 C CA . GLN A 1 100 ? -21.432 -3.821 11.325 1.00 88.75 100 GLN A CA 1
ATOM 723 C C . GLN A 1 100 ? -20.413 -4.911 11.676 1.00 88.75 100 GLN A C 1
ATOM 725 O O . GLN A 1 100 ? -20.668 -5.698 12.588 1.00 88.75 100 GLN A O 1
ATOM 730 N N . ALA A 1 101 ? -19.295 -4.972 10.955 1.00 88.62 101 ALA A N 1
ATOM 731 C CA . ALA A 1 101 ? -18.226 -5.927 11.204 1.00 88.62 101 ALA A CA 1
ATOM 732 C C . ALA A 1 101 ? -17.471 -5.609 12.495 1.00 88.62 101 ALA A C 1
ATOM 734 O O . ALA A 1 101 ? -17.459 -4.465 12.958 1.00 88.62 101 ALA A O 1
ATOM 735 N N . THR A 1 102 ? -16.821 -6.620 13.061 1.00 91.69 102 THR A N 1
ATOM 736 C CA . THR A 1 102 ? -15.898 -6.398 14.176 1.00 91.69 102 THR A CA 1
ATOM 737 C C . THR A 1 102 ? -14.554 -5.880 13.670 1.00 91.69 102 THR A C 1
ATOM 739 O O . THR A 1 102 ? -14.192 -6.109 12.513 1.00 91.69 102 THR A O 1
ATOM 742 N N . VAL A 1 103 ? -13.797 -5.208 14.536 1.00 90.00 103 VAL A N 1
ATOM 743 C CA . VAL A 1 103 ? -12.440 -4.722 14.241 1.00 90.00 103 VAL A CA 1
ATOM 744 C C . VAL A 1 103 ? -11.564 -5.851 13.697 1.00 90.00 103 VAL A C 1
ATOM 746 O O . VAL A 1 103 ? -11.004 -5.701 12.616 1.00 90.00 103 VAL A O 1
ATOM 749 N N . GLY A 1 104 ? -11.551 -7.023 14.341 1.00 89.62 104 GLY A N 1
ATOM 750 C CA . GLY A 1 104 ? -10.731 -8.151 13.884 1.00 89.62 104 GLY A CA 1
ATOM 751 C C . GLY A 1 104 ? -11.116 -8.676 12.493 1.00 89.62 104 GLY A C 1
ATOM 752 O O . GLY A 1 104 ? -10.266 -9.150 11.741 1.00 89.62 104 GLY A O 1
ATOM 753 N N . GLN A 1 105 ? -12.390 -8.562 12.094 1.00 89.44 105 GLN A N 1
ATOM 754 C CA . GLN A 1 105 ? -12.803 -8.904 10.727 1.00 89.44 105 GLN A CA 1
ATOM 755 C C . GLN A 1 105 ? -12.286 -7.880 9.713 1.00 89.44 105 GLN A C 1
ATOM 757 O O . GLN A 1 105 ? -11.822 -8.263 8.637 1.00 89.44 105 GLN A O 1
ATOM 762 N N . VAL A 1 106 ? -12.349 -6.589 10.054 1.00 87.75 106 VAL A N 1
ATOM 763 C CA . VAL A 1 106 ? -11.801 -5.513 9.218 1.00 87.75 106 VAL A CA 1
ATOM 764 C C . VAL A 1 106 ? -10.292 -5.680 9.067 1.00 87.75 106 VAL A C 1
ATOM 766 O O . VAL A 1 106 ?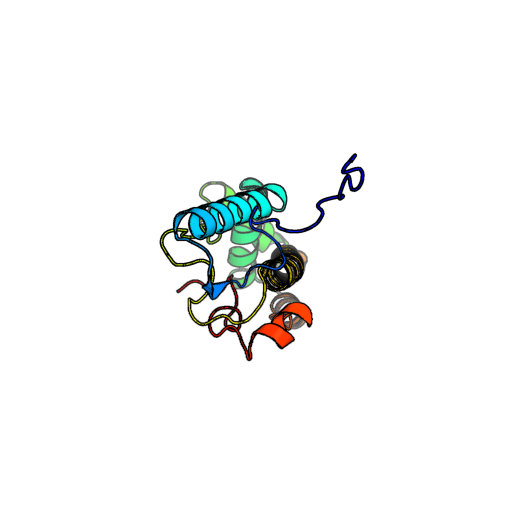 -9.795 -5.644 7.948 1.00 87.75 106 VAL A O 1
ATOM 769 N N . GLU A 1 107 ? -9.572 -5.942 10.155 1.00 89.25 107 GLU A N 1
ATOM 770 C CA . GLU A 1 107 ? -8.121 -6.138 10.138 1.00 89.25 107 GLU A CA 1
ATOM 771 C C . GLU A 1 107 ? -7.690 -7.332 9.284 1.00 89.25 107 GLU A C 1
ATOM 773 O O . GLU A 1 107 ? -6.727 -7.233 8.519 1.00 89.25 107 GLU A O 1
ATOM 778 N N . ALA A 1 108 ? -8.428 -8.444 9.357 1.00 89.19 108 ALA A N 1
ATOM 779 C CA . ALA A 1 108 ? -8.191 -9.608 8.510 1.00 89.19 108 ALA A CA 1
ATOM 780 C C . ALA A 1 108 ? -8.395 -9.284 7.020 1.00 89.19 108 ALA A C 1
ATOM 782 O O . ALA A 1 108 ? -7.562 -9.655 6.192 1.00 89.19 108 ALA A O 1
ATOM 783 N N . CYS A 1 109 ? -9.463 -8.553 6.682 1.00 87.50 109 CYS A N 1
ATOM 784 C CA . CYS A 1 109 ? -9.703 -8.074 5.321 1.00 87.50 109 CYS A CA 1
ATOM 785 C C . CYS A 1 109 ? -8.577 -7.142 4.845 1.00 87.50 109 CYS A C 1
ATOM 787 O O . CYS A 1 109 ? -7.979 -7.403 3.806 1.00 87.50 109 CYS A O 1
ATOM 789 N N . VAL A 1 110 ? -8.227 -6.114 5.623 1.00 86.19 110 VAL A N 1
ATOM 790 C CA . VAL A 1 110 ? -7.157 -5.155 5.294 1.00 86.19 110 VAL A CA 1
ATOM 791 C C . VAL A 1 110 ? -5.815 -5.861 5.106 1.00 86.19 110 VAL A C 1
ATOM 793 O O . VAL A 1 110 ? -5.080 -5.555 4.168 1.00 86.19 110 VAL A O 1
ATOM 796 N N . THR A 1 111 ? -5.501 -6.832 5.964 1.00 89.75 111 THR A N 1
ATOM 797 C CA . THR A 1 111 ? -4.291 -7.657 5.854 1.00 89.75 111 THR A CA 1
ATOM 798 C C . THR A 1 111 ? -4.254 -8.403 4.522 1.00 89.75 111 THR A C 1
ATOM 800 O O . THR A 1 111 ? -3.282 -8.277 3.778 1.00 89.75 111 THR A O 1
ATOM 803 N N . ALA A 1 112 ? -5.316 -9.147 4.198 1.00 87.19 112 ALA A N 1
ATOM 804 C CA . ALA A 1 112 ? -5.383 -9.939 2.973 1.00 87.19 112 ALA A CA 1
ATOM 805 C C . ALA A 1 112 ? -5.373 -9.057 1.711 1.00 87.19 112 ALA A C 1
ATOM 807 O O . ALA A 1 112 ? -4.683 -9.369 0.740 1.00 87.19 112 ALA A O 1
ATOM 808 N N . ASP A 1 113 ? -6.099 -7.937 1.735 1.00 84.00 113 ASP A N 1
ATOM 809 C CA . ASP A 1 113 ? -6.184 -6.999 0.613 1.00 84.00 113 ASP A CA 1
ATOM 810 C C . ASP A 1 113 ? -4.833 -6.329 0.353 1.00 84.00 113 ASP A C 1
ATOM 812 O O . ASP A 1 113 ? -4.376 -6.248 -0.785 1.00 84.00 113 ASP A O 1
ATOM 816 N N . THR A 1 114 ? -4.130 -5.947 1.421 1.00 85.19 114 THR A N 1
ATOM 817 C CA . THR A 1 114 ? -2.778 -5.386 1.332 1.00 85.19 114 THR A CA 1
ATOM 818 C C . THR A 1 114 ? -1.791 -6.356 0.701 1.00 85.19 114 THR A C 1
ATOM 820 O O . THR A 1 114 ? -0.973 -5.952 -0.122 1.00 85.19 114 THR A O 1
ATOM 823 N N . GLU A 1 115 ? -1.827 -7.633 1.076 1.00 87.00 115 GLU A N 1
ATOM 824 C CA . GLU A 1 115 ? -0.907 -8.626 0.515 1.00 87.00 115 GLU A CA 1
ATOM 825 C C . GLU A 1 115 ? -1.150 -8.838 -0.980 1.00 87.00 115 GLU A C 1
ATOM 827 O O . GLU A 1 115 ? -0.203 -8.787 -1.767 1.00 87.00 115 GLU A O 1
ATOM 832 N N . ILE A 1 116 ? -2.417 -8.949 -1.381 1.00 85.25 116 ILE A N 1
ATOM 833 C CA . ILE A 1 116 ? -2.812 -9.024 -2.791 1.00 85.25 116 ILE A CA 1
ATOM 834 C C . ILE A 1 116 ? -2.382 -7.763 -3.553 1.00 85.25 116 ILE A C 1
ATOM 836 O O . ILE A 1 116 ? -1.852 -7.857 -4.663 1.00 85.25 116 ILE A O 1
ATOM 840 N N . TYR A 1 117 ? -2.584 -6.583 -2.967 1.00 83.81 117 TYR A N 1
ATOM 841 C CA . TYR A 1 117 ? -2.215 -5.314 -3.584 1.00 83.81 117 TYR A CA 1
ATOM 842 C C . TYR A 1 117 ? -0.700 -5.175 -3.763 1.00 83.81 117 TYR A C 1
ATOM 844 O O . TYR A 1 117 ? -0.237 -4.757 -4.824 1.00 83.81 117 TYR A O 1
ATOM 852 N N . LEU A 1 118 ? 0.092 -5.560 -2.762 1.00 86.75 118 LEU A N 1
ATOM 853 C CA . LEU A 1 118 ? 1.550 -5.526 -2.856 1.00 86.75 118 LEU A CA 1
ATOM 854 C C . LEU A 1 118 ? 2.070 -6.474 -3.933 1.00 86.75 118 LEU A C 1
ATOM 856 O O . LEU A 1 118 ? 2.964 -6.091 -4.688 1.00 86.75 118 LEU A O 1
ATOM 860 N N . ASP A 1 119 ? 1.499 -7.672 -4.043 1.00 87.81 119 ASP A N 1
ATOM 861 C CA . ASP A 1 119 ? 1.832 -8.605 -5.119 1.00 87.81 119 ASP A CA 1
ATOM 862 C C . ASP A 1 119 ? 1.467 -8.022 -6.490 1.00 87.81 119 ASP A C 1
ATOM 864 O O . ASP A 1 119 ? 2.281 -8.064 -7.415 1.00 87.81 119 ASP A O 1
ATOM 868 N N . TYR A 1 120 ? 0.290 -7.399 -6.610 1.00 85.00 120 TYR A N 1
ATOM 869 C CA . TYR A 1 120 ? -0.143 -6.705 -7.824 1.00 85.00 120 TYR A CA 1
ATOM 870 C C . TYR A 1 120 ? 0.797 -5.555 -8.213 1.00 85.00 120 TYR A C 1
ATOM 872 O O . TYR A 1 120 ? 1.200 -5.456 -9.368 1.00 85.00 120 TYR A O 1
ATOM 880 N N . VAL A 1 121 ? 1.209 -4.709 -7.265 1.00 85.56 121 VAL A N 1
ATOM 881 C CA . VAL A 1 121 ? 2.140 -3.597 -7.523 1.00 85.56 121 VAL A CA 1
ATOM 882 C C . VAL A 1 121 ? 3.538 -4.100 -7.887 1.00 85.56 121 VAL A C 1
ATOM 884 O O . VAL A 1 121 ? 4.229 -3.466 -8.685 1.00 85.56 121 VAL A O 1
ATOM 887 N N . ARG A 1 122 ? 3.972 -5.227 -7.314 1.00 89.06 122 ARG A N 1
ATOM 888 C CA . ARG A 1 122 ? 5.294 -5.829 -7.554 1.00 89.06 122 ARG A CA 1
ATOM 889 C C . ARG A 1 122 ? 5.382 -6.634 -8.844 1.00 89.06 122 ARG A C 1
ATOM 891 O O . ARG A 1 122 ? 6.488 -6.820 -9.348 1.00 89.06 122 ARG A O 1
ATOM 898 N N . ALA A 1 123 ? 4.259 -7.116 -9.369 1.00 89.12 123 ALA A N 1
ATOM 899 C CA . ALA A 1 123 ? 4.239 -8.001 -10.529 1.00 89.12 123 ALA A CA 1
ATOM 900 C C . ALA A 1 123 ? 4.765 -7.351 -11.831 1.00 89.12 123 ALA A C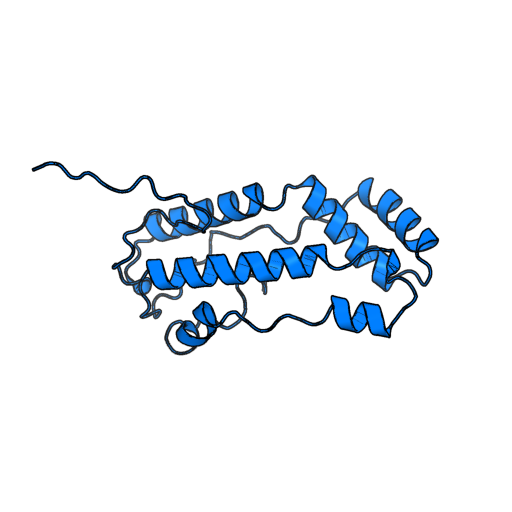 1
ATOM 902 O O . ALA A 1 123 ? 5.495 -8.023 -12.569 1.00 89.12 123 ALA A O 1
ATOM 903 N N . PRO A 1 124 ? 4.461 -6.078 -12.153 1.00 87.88 124 PRO A N 1
ATOM 904 C CA . PRO A 1 124 ? 4.959 -5.445 -13.365 1.00 87.88 124 PRO A CA 1
ATOM 905 C C . PRO A 1 124 ? 6.473 -5.243 -13.344 1.00 87.88 124 PRO A C 1
ATOM 907 O O . PRO A 1 124 ? 7.051 -4.670 -12.420 1.00 87.88 124 PRO A O 1
ATOM 910 N N . THR A 1 125 ? 7.120 -5.669 -14.426 1.00 90.81 125 THR A N 1
ATOM 911 C CA . THR A 1 125 ? 8.554 -5.476 -14.668 1.00 90.81 125 THR A CA 1
ATOM 912 C C . THR A 1 125 ? 8.774 -5.044 -16.111 1.00 90.81 125 THR A C 1
ATOM 914 O O . THR A 1 125 ? 7.957 -5.348 -16.981 1.00 90.81 125 THR A O 1
ATOM 917 N N . CYS A 1 126 ? 9.905 -4.393 -16.401 1.00 93.38 126 CYS A N 1
ATOM 918 C CA . CYS A 1 126 ? 10.243 -3.966 -17.762 1.00 93.38 126 CYS A CA 1
ATOM 919 C C . CYS A 1 126 ? 10.321 -5.112 -18.785 1.00 93.38 126 CYS A C 1
ATOM 921 O O . CYS A 1 126 ? 10.201 -4.859 -19.980 1.00 93.38 126 CYS A O 1
ATOM 923 N N . ALA A 1 127 ? 10.420 -6.372 -18.348 1.00 92.69 127 ALA A N 1
ATOM 924 C CA . ALA A 1 127 ? 10.339 -7.532 -19.235 1.00 92.69 127 ALA A CA 1
ATOM 925 C C . ALA A 1 127 ? 9.003 -7.623 -20.003 1.00 92.69 127 ALA A C 1
ATOM 927 O O . ALA A 1 127 ? 8.955 -8.228 -21.073 1.00 92.69 127 ALA A O 1
ATOM 928 N N . ALA A 1 128 ? 7.931 -7.013 -19.485 1.00 89.31 128 ALA A N 1
ATOM 929 C CA . ALA A 1 128 ? 6.627 -6.966 -20.144 1.00 89.31 128 ALA A CA 1
ATOM 930 C C . ALA A 1 128 ? 6.511 -5.856 -21.209 1.00 89.31 128 ALA A C 1
ATOM 932 O O . ALA A 1 128 ? 5.525 -5.816 -21.948 1.00 89.31 128 ALA A O 1
ATOM 933 N N . ALA A 1 129 ? 7.492 -4.952 -21.321 1.00 91.31 129 ALA A N 1
ATOM 934 C CA . ALA A 1 129 ? 7.448 -3.857 -22.285 1.00 91.31 129 ALA A CA 1
ATOM 935 C C . ALA A 1 129 ? 7.417 -4.387 -23.729 1.00 91.31 129 ALA A C 1
ATOM 937 O O . ALA A 1 129 ? 8.240 -5.209 -24.131 1.00 91.31 129 ALA A O 1
ATOM 938 N N . GLY A 1 130 ? 6.444 -3.918 -24.516 1.00 88.25 130 GLY A N 1
ATOM 939 C CA . GLY A 1 130 ? 6.200 -4.409 -25.878 1.00 88.25 130 GLY A CA 1
ATOM 940 C C . GLY A 1 130 ? 5.440 -5.738 -25.974 1.00 88.25 130 GLY A C 1
ATOM 941 O O . GLY A 1 130 ? 5.108 -6.157 -27.081 1.00 88.25 130 GLY A O 1
ATOM 942 N N . ASN A 1 131 ? 5.110 -6.382 -24.848 1.00 91.31 131 ASN A N 1
ATOM 943 C CA . ASN A 1 131 ? 4.319 -7.610 -24.797 1.00 91.31 131 ASN A CA 1
ATOM 944 C C . ASN A 1 131 ? 2.919 -7.324 -24.232 1.00 91.31 131 ASN A C 1
ATOM 946 O O . ASN A 1 131 ? 2.669 -7.491 -23.041 1.00 91.31 131 ASN A O 1
ATOM 950 N N . LEU A 1 132 ? 2.003 -6.883 -25.102 1.00 85.12 132 LEU A N 1
ATOM 951 C CA . LEU A 1 132 ? 0.642 -6.492 -24.708 1.00 85.12 132 LEU A CA 1
ATOM 952 C C . LEU A 1 132 ? -0.122 -7.586 -23.934 1.00 85.12 132 LEU A C 1
ATOM 954 O O . LEU A 1 132 ? -0.654 -7.252 -22.882 1.00 85.12 132 LEU A O 1
ATOM 958 N N . PRO A 1 133 ? -0.138 -8.869 -24.357 1.00 88.81 133 PRO A N 1
ATOM 959 C CA . PRO A 1 133 ? -0.809 -9.917 -23.584 1.00 88.81 133 PRO A CA 1
ATOM 960 C C . PRO A 1 133 ? -0.261 -10.094 -22.163 1.00 88.81 133 PRO A C 1
ATOM 962 O O . PRO A 1 133 ? -1.025 -10.321 -21.227 1.00 88.81 133 PRO A O 1
ATOM 965 N N . GLU A 1 134 ? 1.059 -9.996 -21.982 1.00 87.38 134 GLU A N 1
ATOM 966 C CA . GLU A 1 134 ? 1.659 -10.106 -20.648 1.00 87.38 134 GLU A CA 1
ATOM 967 C C . GLU A 1 134 ? 1.380 -8.857 -19.810 1.00 87.38 134 GLU A C 1
ATOM 969 O O . GLU A 1 134 ? 1.084 -8.967 -18.624 1.00 87.38 134 GLU A O 1
ATOM 974 N N . LEU A 1 135 ? 1.398 -7.673 -20.426 1.00 85.12 135 LEU A N 1
ATOM 975 C CA . LEU A 1 135 ? 1.031 -6.431 -19.759 1.00 85.12 135 LEU A CA 1
ATOM 976 C C . LEU A 1 135 ? -0.433 -6.464 -19.289 1.00 85.12 135 LEU A C 1
ATOM 978 O O . LEU A 1 135 ? -0.704 -6.142 -18.139 1.00 85.12 135 LEU A O 1
ATOM 982 N N . GLU A 1 136 ? -1.369 -6.921 -20.125 1.00 86.88 136 GLU A N 1
ATOM 983 C CA . GLU A 1 136 ? -2.777 -7.107 -19.741 1.00 86.88 136 GLU A CA 1
ATOM 984 C C . GLU A 1 136 ? -2.931 -8.094 -18.576 1.00 86.88 136 GLU A C 1
ATOM 986 O O . GLU A 1 136 ? -3.725 -7.855 -17.669 1.00 86.88 136 GLU A O 1
ATOM 991 N N . ARG A 1 137 ? -2.145 -9.178 -18.564 1.00 87.69 137 ARG A N 1
ATOM 992 C CA . ARG A 1 137 ? -2.146 -10.162 -17.473 1.00 87.69 137 ARG A CA 1
ATOM 993 C C . ARG A 1 137 ? -1.638 -9.570 -16.159 1.00 87.69 137 ARG A C 1
ATOM 995 O O . ARG A 1 137 ? -2.230 -9.832 -15.118 1.00 87.69 137 ARG A O 1
ATOM 1002 N N . LEU A 1 138 ? -0.545 -8.810 -16.201 1.00 85.12 138 LEU A N 1
ATOM 1003 C CA . LEU A 1 138 ? 0.084 -8.216 -15.015 1.00 85.12 138 LEU A CA 1
ATOM 1004 C C . LEU A 1 138 ? -0.711 -7.030 -14.455 1.00 85.12 138 LEU A C 1
ATOM 1006 O O . LEU A 1 138 ? -0.633 -6.760 -13.263 1.00 85.12 138 LEU A O 1
ATOM 1010 N N . LEU A 1 139 ? -1.475 -6.337 -15.303 1.00 82.19 139 LEU A N 1
ATOM 1011 C CA . LEU A 1 139 ? -2.328 -5.207 -14.926 1.00 82.19 139 LEU A CA 1
ATOM 1012 C C . LEU A 1 139 ? -3.773 -5.610 -14.606 1.00 82.19 139 LEU A C 1
ATOM 1014 O O . LEU A 1 139 ? -4.602 -4.749 -14.308 1.00 82.19 139 LEU A O 1
ATOM 1018 N N . ALA A 1 140 ? -4.103 -6.899 -14.688 1.00 85.38 140 ALA A N 1
ATOM 1019 C CA . ALA A 1 140 ? -5.417 -7.376 -14.298 1.00 85.38 140 ALA A CA 1
ATOM 1020 C C . ALA A 1 140 ? -5.606 -7.153 -12.792 1.00 85.38 140 ALA A C 1
ATOM 1022 O O . ALA A 1 140 ? -4.873 -7.714 -11.978 1.00 85.38 140 ALA A O 1
ATOM 1023 N N . VAL A 1 141 ? -6.600 -6.334 -12.435 1.00 78.69 141 VAL A N 1
ATOM 1024 C CA . VAL A 1 141 ? -6.942 -6.070 -11.035 1.00 78.69 141 VAL A CA 1
ATOM 1025 C C . VAL A 1 141 ? -7.318 -7.399 -10.374 1.00 78.69 141 VAL A C 1
ATOM 1027 O O . VAL A 1 141 ? -8.231 -8.077 -10.866 1.00 78.69 141 VAL A O 1
ATOM 1030 N N . PRO A 1 142 ? -6.620 -7.807 -9.302 1.00 79.44 142 PRO A N 1
ATOM 1031 C CA . PRO A 1 142 ? -6.932 -9.050 -8.622 1.00 79.44 142 PRO A CA 1
ATOM 1032 C C . PRO A 1 142 ? -8.332 -8.974 -7.999 1.00 79.44 142 PRO A C 1
ATOM 1034 O O . PRO A 1 142 ? -8.780 -7.894 -7.602 1.00 79.44 142 PRO A O 1
ATOM 1037 N N . PRO A 1 143 ? -9.055 -10.103 -7.914 1.00 79.06 143 PRO A N 1
ATOM 1038 C CA . PRO A 1 143 ? -10.305 -10.126 -7.176 1.00 79.06 143 PRO A CA 1
ATOM 1039 C C . PRO A 1 143 ? -10.033 -9.820 -5.694 1.00 79.06 143 PRO A C 1
ATOM 1041 O O . PRO A 1 143 ? -8.984 -10.216 -5.178 1.00 79.06 143 PRO A O 1
ATOM 1044 N N . PRO A 1 144 ? -10.972 -9.160 -4.999 1.00 75.06 144 PRO A N 1
ATOM 1045 C CA . PRO A 1 144 ? -10.844 -8.937 -3.566 1.00 75.06 144 PRO A CA 1
ATOM 1046 C C . PRO A 1 144 ? -10.785 -10.277 -2.813 1.00 75.06 144 PRO A C 1
ATOM 1048 O O . PRO A 1 144 ? -11.388 -11.267 -3.251 1.00 75.06 144 PRO A O 1
ATOM 1051 N N . PRO A 1 145 ? -10.081 -10.326 -1.672 1.00 79.50 145 PRO A N 1
ATOM 1052 C CA . PRO A 1 145 ? -9.997 -11.531 -0.861 1.00 79.50 145 PRO A CA 1
ATOM 1053 C C . PRO A 1 145 ? -11.363 -11.892 -0.264 1.00 79.50 145 PRO A C 1
ATOM 1055 O O . PRO A 1 145 ? -12.235 -11.038 -0.067 1.00 79.50 145 PRO A O 1
ATOM 1058 N N . MET A 1 146 ? -11.555 -13.175 0.049 1.00 78.69 146 MET A N 1
ATOM 1059 C CA . MET A 1 146 ? -12.828 -13.693 0.572 1.00 78.69 146 MET A CA 1
ATOM 1060 C C . MET A 1 146 ? -13.214 -13.019 1.895 1.00 78.69 146 MET A C 1
ATOM 1062 O O . MET A 1 146 ? -14.390 -12.758 2.153 1.00 78.69 146 MET A O 1
ATOM 1066 N N . GLU A 1 147 ? -12.204 -12.701 2.698 1.00 78.94 147 GLU A N 1
ATOM 1067 C CA . GLU A 1 147 ? -12.274 -11.959 3.947 1.00 78.94 147 GLU A CA 1
ATOM 1068 C C . GLU A 1 147 ? -12.947 -10.597 3.747 1.00 78.94 147 GLU A C 1
ATOM 1070 O O . GLU A 1 147 ? -13.773 -10.204 4.564 1.00 78.94 147 GLU A O 1
ATOM 1075 N N . CYS A 1 148 ? -12.665 -9.910 2.638 1.00 80.06 148 CYS A N 1
ATOM 1076 C CA . CYS A 1 148 ? -13.290 -8.633 2.307 1.00 80.06 148 CYS A CA 1
ATOM 1077 C C . CYS A 1 148 ? -14.657 -8.794 1.640 1.00 80.06 148 CYS A C 1
ATOM 1079 O O . CYS A 1 148 ? -15.559 -8.008 1.918 1.00 80.06 148 CYS A O 1
ATOM 1081 N N . GLU A 1 149 ? -14.851 -9.818 0.802 1.00 78.06 149 GLU A N 1
ATOM 1082 C CA . GLU A 1 149 ? -16.133 -10.094 0.130 1.00 78.06 149 GLU A CA 1
ATOM 1083 C C . GLU A 1 149 ? -17.296 -10.241 1.122 1.00 78.06 149 GLU A C 1
ATOM 1085 O O . GLU A 1 149 ? -18.376 -9.683 0.912 1.00 78.06 149 GLU A O 1
ATOM 1090 N N . ILE A 1 150 ? -17.061 -10.910 2.254 1.00 73.19 150 ILE A N 1
ATOM 1091 C CA . ILE A 1 150 ? -18.062 -11.056 3.322 1.00 73.19 150 ILE A CA 1
ATOM 1092 C C . ILE A 1 150 ? -18.440 -9.685 3.916 1.00 73.19 150 ILE A C 1
ATOM 1094 O O . ILE A 1 150 ? -19.606 -9.449 4.253 1.00 73.19 150 ILE A O 1
ATOM 1098 N N . LEU A 1 151 ? -17.482 -8.756 3.987 1.00 79.12 151 LEU A N 1
ATOM 1099 C CA . LEU A 1 151 ? -17.663 -7.434 4.583 1.00 79.12 151 LEU A CA 1
ATOM 1100 C C . LEU A 1 151 ? -18.358 -6.429 3.667 1.00 79.12 151 LEU A C 1
ATOM 1102 O O . LEU A 1 151 ? -19.016 -5.524 4.178 1.00 79.12 151 LEU A O 1
ATOM 1106 N N . ARG A 1 152 ? -18.300 -6.588 2.336 1.00 73.50 152 ARG A N 1
ATOM 1107 C CA . ARG A 1 152 ? -18.898 -5.627 1.377 1.00 73.50 152 ARG A CA 1
ATOM 1108 C C . ARG A 1 152 ? -20.393 -5.395 1.616 1.00 73.50 152 ARG A C 1
ATOM 1110 O O . ARG A 1 152 ? -20.900 -4.308 1.361 1.00 73.50 152 ARG A O 1
ATOM 1117 N N . SER A 1 153 ? -21.097 -6.406 2.127 1.00 74.19 153 SER A N 1
ATOM 1118 C CA . SER A 1 153 ? -22.535 -6.328 2.425 1.00 74.19 153 SER A CA 1
ATOM 1119 C C . SER A 1 153 ? -22.872 -5.592 3.728 1.00 74.19 153 SER A C 1
ATOM 1121 O O . SER A 1 153 ? -23.991 -5.103 3.880 1.00 74.19 153 SER A O 1
ATOM 1123 N N . VAL A 1 154 ? -21.916 -5.501 4.655 1.00 81.50 154 VAL A N 1
ATOM 1124 C CA . VAL A 1 154 ? -22.110 -4.963 6.012 1.00 81.50 154 VAL A CA 1
ATOM 1125 C C . VAL A 1 154 ? -21.254 -3.730 6.305 1.00 81.50 154 VAL A C 1
ATOM 1127 O O . VAL A 1 154 ? -21.470 -3.084 7.326 1.00 81.50 154 VAL A O 1
ATOM 1130 N N . CYS A 1 155 ? -20.317 -3.387 5.417 1.00 78.31 155 CYS A N 1
ATOM 1131 C CA . CYS A 1 155 ? -19.386 -2.267 5.534 1.00 78.31 155 CYS A CA 1
ATOM 1132 C C . CYS A 1 155 ? -19.260 -1.545 4.179 1.00 78.31 155 CYS A C 1
ATOM 1134 O O . CYS A 1 155 ? -18.382 -1.871 3.377 1.00 78.31 155 CYS A O 1
ATOM 1136 N N . PRO A 1 156 ? -20.125 -0.544 3.918 1.00 64.25 156 PRO A N 1
ATOM 1137 C CA . PRO A 1 156 ? -20.257 0.110 2.611 1.00 64.25 156 PRO A CA 1
ATOM 1138 C C . PRO A 1 156 ? -19.009 0.850 2.100 1.00 64.25 156 PRO A C 1
ATOM 1140 O O . PRO A 1 156 ? -19.003 1.258 0.948 1.00 64.25 156 PRO A O 1
ATOM 1143 N N . SER A 1 157 ? -17.974 1.040 2.928 1.00 60.25 157 SER A N 1
ATOM 1144 C CA . SER A 1 157 ? -16.707 1.692 2.552 1.00 60.25 157 SER A CA 1
ATOM 1145 C C . SER A 1 157 ? -15.566 0.719 2.238 1.00 60.25 157 SER A C 1
ATOM 1147 O O . SER A 1 157 ? -14.612 1.112 1.583 1.00 60.25 157 SER A O 1
ATOM 1149 N N . LEU A 1 158 ? -15.645 -0.542 2.680 1.00 60.28 158 LEU A N 1
ATOM 1150 C CA . LEU A 1 158 ? -14.576 -1.535 2.470 1.00 60.28 158 LEU A CA 1
ATOM 1151 C C . LEU A 1 158 ? -14.639 -2.166 1.070 1.00 60.28 158 LEU A C 1
ATOM 1153 O O . LEU A 1 158 ? -13.700 -2.817 0.628 1.00 60.28 158 LEU A O 1
ATOM 1157 N N . GLY A 1 159 ? -15.769 -2.005 0.373 1.00 44.44 159 GLY A N 1
ATOM 1158 C CA . GLY A 1 159 ? -16.053 -2.697 -0.879 1.00 44.44 159 GLY A CA 1
ATOM 1159 C C . GLY A 1 159 ? -15.553 -2.023 -2.152 1.00 44.44 159 GLY A C 1
ATOM 1160 O O . GLY A 1 159 ? -15.563 -2.691 -3.180 1.00 44.44 159 GLY A O 1
ATOM 1161 N N . ASP A 1 160 ? -15.119 -0.765 -2.116 1.00 45.38 160 ASP A N 1
ATOM 1162 C CA . ASP A 1 160 ? -14.665 -0.036 -3.315 1.00 45.38 160 ASP A CA 1
ATOM 1163 C C . ASP A 1 160 ? -13.130 -0.018 -3.471 1.00 45.38 160 ASP A C 1
ATOM 1165 O O . ASP A 1 160 ? -12.604 0.564 -4.418 1.00 45.38 160 ASP A O 1
ATOM 1169 N N . GLY A 1 161 ? -12.425 -0.741 -2.593 1.00 46.44 161 GLY A N 1
ATOM 1170 C CA . GLY A 1 161 ? -10.968 -0.842 -2.550 1.00 46.44 161 GLY A CA 1
ATOM 1171 C C . GLY A 1 161 ? -10.358 0.233 -1.653 1.00 46.44 161 GLY A C 1
ATOM 1172 O O . GLY A 1 161 ? -10.517 1.423 -1.907 1.00 46.44 161 GLY A O 1
ATOM 1173 N N . PHE A 1 162 ? -9.605 -0.178 -0.629 1.00 48.81 162 PHE A N 1
ATOM 1174 C CA . PHE A 1 162 ? -8.853 0.744 0.238 1.00 48.81 162 PHE A CA 1
ATOM 1175 C C . PHE A 1 162 ? -7.810 1.577 -0.518 1.00 48.81 162 PHE A C 1
ATOM 1177 O O . PHE A 1 162 ? -7.395 2.633 -0.055 1.00 48.81 162 PHE A O 1
ATOM 1184 N N . TYR A 1 163 ? -7.403 1.100 -1.693 1.00 43.41 163 TYR A N 1
ATOM 1185 C CA . TYR A 1 163 ? -6.386 1.709 -2.547 1.00 43.41 163 TYR A CA 1
ATOM 1186 C C . TYR A 1 163 ? -6.972 2.474 -3.743 1.00 43.41 163 TYR A C 1
ATOM 1188 O O . TYR A 1 163 ? -6.231 3.005 -4.569 1.00 43.41 163 TYR A O 1
ATOM 1196 N N . GLY A 1 164 ? -8.301 2.542 -3.850 1.00 31.03 164 GLY A N 1
ATOM 1197 C CA . GLY A 1 164 ? -9.004 3.364 -4.828 1.00 31.03 164 GLY A CA 1
ATOM 1198 C C . GLY A 1 164 ? -9.193 4.774 -4.291 1.00 31.03 164 GLY A C 1
ATOM 1199 O O . GLY A 1 164 ? -10.317 5.159 -3.977 1.00 31.03 164 GLY A O 1
ATOM 1200 N N . GLY A 1 165 ? -8.093 5.520 -4.156 1.00 29.58 165 GLY A N 1
ATOM 1201 C CA . GLY A 1 165 ? -8.139 6.943 -3.837 1.00 29.58 165 GLY A CA 1
ATOM 1202 C C . GLY A 1 165 ? -9.191 7.660 -4.688 1.00 29.58 165 GLY A C 1
ATOM 1203 O O . GLY A 1 165 ? -9.306 7.425 -5.896 1.00 29.58 165 GLY A O 1
ATOM 1204 N N . ARG A 1 166 ? -9.983 8.509 -4.034 1.00 29.11 166 ARG A N 1
ATOM 1205 C CA . ARG A 1 166 ? -10.643 9.611 -4.732 1.00 29.11 166 ARG A CA 1
ATOM 1206 C C . ARG A 1 166 ? -9.609 10.580 -5.283 1.00 29.11 166 ARG A C 1
ATOM 1208 O O . ARG A 1 166 ? -8.582 10.784 -4.605 1.00 29.11 166 ARG A O 1
#

Radius of gyration: 18.65 Å; chains: 1; bounding box: 39×29×64 Å

Sequence (166 aa):
MAFGGAVGCTSGYDSGAPDDKQASDLEPAEAQTACESYVAYIDAKIGAAERAERACVFRALFRTTSPEDCEANVTSCLADPPPDGFDVDCSDPFVSPFCQATVGQVEACVTADTEIYLDYVRAPTCAAAGNLPELERLLAVPPPPMECEILRSVCPSLGDGFYGGR